Protein 2ERW (pdb70)

Solvent-accessible surface area: 3816 Å² total; per-residue (Å²): 149,49,49,68,28,171,216,104,133,65,25,0,7,1,61,61,50,113,15,17,30,10,54,51,57,11,61,21,5,19,108,87,158,41,126,60,8,137,77,80,73,120,23,86,6,141,154,87,122,102,33,44,238

Foldseek 3Di:
DLCPDDQQAFWFAKPVLAIDRHVSRQSVCCVPPDPPIDGDGTDGRDDPPPRHD

Nearest PDB structures (foldseek):
  2erw-assembly1_A  TM=1.019E+00  e=4.108E-12  Triatoma infestans
  2f3c-assembly1_I  TM=9.504E-01  e=1.912E-05  Triatoma infestans
  1tbr-assembly1_R  TM=8.744E-01  e=1.152E-05  Rhodnius prolixus
  2gkv-assembly2_B  TM=8.849E-01  e=2.788E-04  Meleagris gallopavo
  2arp-assembly1_F-2  TM=7.208E-01  e=4.976E-04  Rattus norvegicus

Radius of gyration: 10.63 Å; Cα contacts (8 Å, |Δi|>4): 99; chains: 1; bounding box: 16×22×33 Å

Secondary structure (DSSP, 8-state):
-TT--------EEETTS-EESSHHHHHHHHHHTSTT--EEEESSPP-TTTT--

InterPro domains:
  IPR002350 Kazal domain [PF00050] (7-48)
  IPR002350 Kazal domain [PF00050] (114-156)
  IPR002350 Kazal domain [PF00050] (171-214)
  IPR002350 Kazal domain [PF07648] (57-101)
  IPR002350 Kazal domain [PS00282] (174-197)
  IPR002350 Kazal domain [PS51465] (1-50)
  IPR002350 Kazal domain [PS51465] (53-103)
  IPR002350 Kazal domain [PS51465] (109-158)
  IPR002350 Kazal domain [PS51465] (166-216)
  IPR002350 Kazal domain [SM00280] (5-48)
  IPR002350 Kazal domain [SM00280] (58-101)
  IPR002350 Kazal domain [SM00280] (114-156)
  IPR002350 Kazal domain [SM00280] (171-214)
  IPR036058 Kazal domain superfamily [SSF100895] (4-50)
  IPR036058 Kazal domain superfamily [SSF100895] (55-101)
  IPR036058 Kazal domain superfamily [SSF100895] (113-156)
  IPR036058 Kazal domain superfamily [SSF100895] (168-214)
  IPR039932 Serine protease inhibitor Kazal-type 4-like [PTHR21179] (56-103)

Sequence (53 aa):
NPCACFRNYVPVCGSDGKTYGNPCMLNCAAQTKVPGLKLVHEGRCQRSNVEQF

Structure (mmCIF, N/CA/C/O backbone):
data_2ERW
#
_entry.id   2ERW
#
_cell.length_a   25.765
_cell.length_b   45.377
_cell.length_c   56.771
_cell.angle_alpha   90.00
_cell.angle_beta   90.00
_cell.angle_gamma   90.00
#
_symmetry.space_group_name_H-M   'P 21 21 21'
#
loop_
_entity.id
_entity.type
_entity.pdbx_description
1 polymer 'serine protease inhibitor infestin'
2 water water
#
loop_
_atom_site.group_PDB
_atom_site.id
_atom_site.type_symbol
_atom_site.label_atom_id
_atom_site.label_alt_id
_atom_site.label_comp_id
_atom_site.label_asym_id
_atom_site.label_entity_id
_atom_site.label_seq_id
_atom_site.pdbx_PDB_ins_code
_atom_site.Cartn_x
_atom_site.Cartn_y
_atom_site.Cartn_z
_atom_site.occupancy
_atom_site.B_iso_or_equiv
_atom_site.auth_seq_id
_atom_site.auth_comp_id
_atom_site.auth_asym_id
_atom_site.auth_atom_id
_atom_site.pdbx_PDB_model_num
ATOM 1 N N . ASN A 1 4 ? 9.425 12.677 8.126 0.50 29.13 4 ASN A N 1
ATOM 2 C CA . ASN A 1 4 ? 10.621 12.042 8.748 0.50 28.98 4 ASN A CA 1
ATOM 3 C C . ASN A 1 4 ? 10.405 11.799 10.240 0.50 28.84 4 ASN A C 1
ATOM 4 O O . ASN A 1 4 ? 10.083 12.722 10.993 0.50 28.81 4 ASN A O 1
ATOM 9 N N . PRO A 1 5 ? 10.593 10.546 10.675 0.50 28.70 5 PRO A N 1
ATOM 10 C CA . PRO A 1 5 ? 10.396 10.172 12.073 0.50 28.47 5 PRO A CA 1
ATOM 11 C C . PRO A 1 5 ? 11.524 10.662 12.971 0.50 28.07 5 PRO A C 1
ATOM 12 O O . PRO A 1 5 ? 11.347 10.758 14.192 0.50 28.04 5 PRO A O 1
ATOM 16 N N . CYS A 1 6 ? 12.667 10.971 12.363 0.75 27.68 6 CYS A N 1
ATOM 17 C CA . CYS A 1 6 ? 13.869 11.364 13.096 0.75 27.33 6 CYS A CA 1
ATOM 18 C C . CYS A 1 6 ? 14.164 12.852 13.014 0.75 26.18 6 CYS A C 1
ATOM 19 O O . CYS A 1 6 ? 15.186 13.334 13.499 0.75 26.59 6 CYS A O 1
ATOM 22 N N . ALA A 1 7 ? 13.230 13.567 12.417 1.00 25.10 7 ALA A N 1
ATOM 23 C CA . ALA A 1 7 ? 13.265 15.004 12.396 1.00 23.74 7 ALA A CA 1
ATOM 24 C C . ALA A 1 7 ? 12.637 15.418 13.705 1.00 21.96 7 ALA A C 1
ATOM 25 O O . ALA A 1 7 ? 11.423 15.545 13.796 1.00 22.38 7 ALA A O 1
ATOM 27 N N . CYS A 1 8 ? 13.459 15.572 14.732 1.00 20.27 8 CYS A N 1
ATOM 28 C CA . CYS A 1 8 ? 12.943 15.923 16.050 1.00 19.53 8 CYS A CA 1
ATOM 29 C C . CYS A 1 8 ? 13.755 17.026 16.634 1.00 19.24 8 CYS A C 1
ATOM 30 O O . CYS A 1 8 ? 14.952 17.136 16.377 1.00 20.54 8 CYS A O 1
ATOM 33 N N . PHE A 1 9 ? 13.100 17.852 17.434 1.00 18.26 9 PHE A N 1
ATOM 34 C CA . PHE A 1 9 ? 13.823 18.784 18.261 1.00 19.34 9 PHE A CA 1
ATOM 35 C C . PHE A 1 9 ? 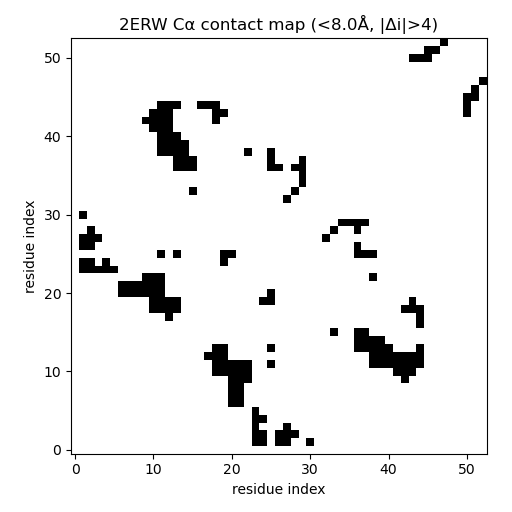14.275 18.068 19.501 1.00 19.65 9 PHE A C 1
ATOM 36 O O . PHE A 1 9 ? 13.882 16.949 19.744 1.00 20.14 9 PHE A O 1
ATOM 44 N N . ARG A 1 10 ? 15.130 18.725 20.271 1.00 21.20 10 ARG A N 1
ATOM 45 C CA . ARG A 1 10 ? 15.717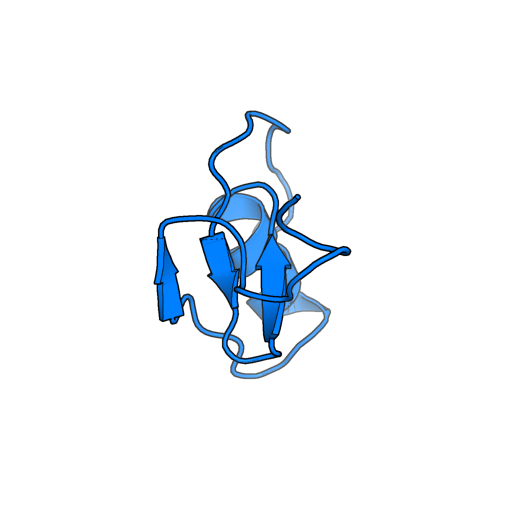 18.053 21.423 1.00 22.01 10 ARG A CA 1
ATOM 46 C C . ARG A 1 10 ? 15.006 18.356 22.721 1.00 22.29 10 ARG A C 1
ATOM 47 O O . ARG A 1 10 ? 15.439 17.908 23.766 1.00 22.72 10 ARG A O 1
ATOM 55 N N . ASN A 1 11 ? 13.903 19.095 22.660 1.00 21.82 11 ASN A N 1
ATOM 56 C CA . ASN A 1 11 ? 13.194 19.453 23.868 1.00 22.27 11 ASN A CA 1
ATOM 57 C C . ASN A 1 11 ? 13.009 18.246 24.749 1.00 22.06 11 ASN A C 1
ATOM 58 O O . ASN A 1 11 ? 12.581 17.184 24.295 1.00 22.97 11 ASN A O 1
ATOM 63 N N . TYR A 1 12 ? 13.272 18.427 26.023 1.00 21.64 12 TYR A N 1
ATOM 64 C CA . TYR A 1 12 ? 13.337 17.315 26.924 1.00 21.51 12 TYR A CA 1
ATOM 65 C C . TYR A 1 12 ? 11.975 16.996 27.474 1.00 21.93 12 TYR A C 1
ATOM 66 O O . TYR A 1 12 ? 11.423 17.731 28.295 1.00 22.58 12 TYR A O 1
ATOM 75 N N . VAL A 1 13 ? 11.436 15.889 26.975 1.00 20.58 13 VAL A N 1
ATOM 76 C CA . VAL A 1 13 ? 10.143 15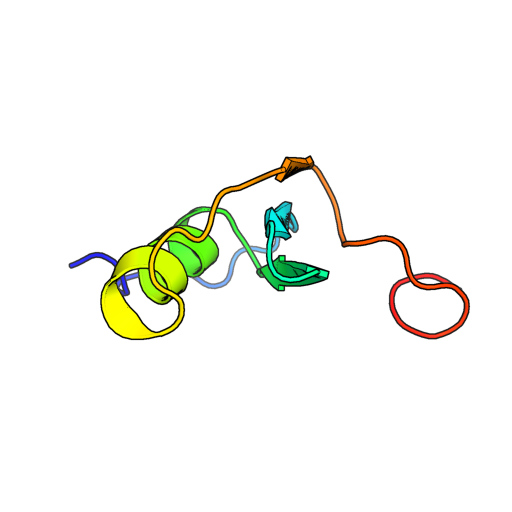.391 27.399 1.00 20.95 13 VAL A CA 1
ATOM 77 C C . VAL A 1 13 ? 10.362 13.903 27.531 1.00 21.45 13 VAL A C 1
ATOM 78 O O . VAL A 1 13 ? 9.987 13.119 26.660 1.00 21.96 13 VAL A O 1
ATOM 82 N N . PRO A 1 14 ? 11.052 13.498 28.591 1.00 21.81 14 PRO A N 1
ATOM 83 C CA . PRO A 1 14 ? 11.538 12.134 28.651 1.00 21.65 14 PRO A CA 1
ATOM 84 C C . PRO A 1 14 ? 10.445 11.098 28.762 1.00 23.78 14 PRO A C 1
ATOM 85 O O . PRO A 1 14 ? 9.445 11.293 29.418 1.00 22.01 14 PRO A O 1
ATOM 89 N N . VAL A 1 15 ? 10.600 10.077 27.940 1.00 21.65 15 VAL A N 1
ATOM 90 C CA . VAL A 1 15 ? 9.653 8.976 27.955 1.00 21.85 15 VAL A CA 1
ATOM 91 C C . VAL A 1 15 ? 10.429 7.693 27.940 1.00 21.31 15 VAL A C 1
ATOM 92 O O . VAL A 1 15 ? 11.566 7.649 27.491 1.00 21.83 15 VAL A O 1
ATOM 96 N N . CYS A 1 16 ? 9.796 6.650 28.431 1.00 21.18 16 CYS A N 1
ATOM 97 C CA . CYS A 1 16 ? 10.469 5.399 28.599 1.00 21.62 16 CYS A CA 1
ATOM 98 C C . CYS A 1 16 ? 9.972 4.443 27.567 1.00 21.30 16 CYS A C 1
ATOM 99 O O . CYS A 1 16 ? 8.774 4.206 27.464 1.00 21.34 16 CYS A O 1
ATOM 102 N N . GLY A 1 17 ? 10.899 3.886 26.804 1.00 21.01 17 GLY A N 1
ATOM 103 C CA . GLY A 1 17 ? 10.559 2.937 25.773 1.00 21.34 17 GLY A CA 1
ATOM 104 C C . GLY A 1 17 ? 10.440 1.522 26.296 1.00 21.64 17 GLY A C 1
ATOM 105 O O . GLY A 1 17 ? 10.968 1.163 27.351 1.00 22.06 17 GLY A O 1
ATOM 106 N N . SER A 1 18 ? 9.774 0.703 25.502 1.00 20.86 18 SER A N 1
ATOM 107 C CA . SER A 1 18 ? 9.600 -0.682 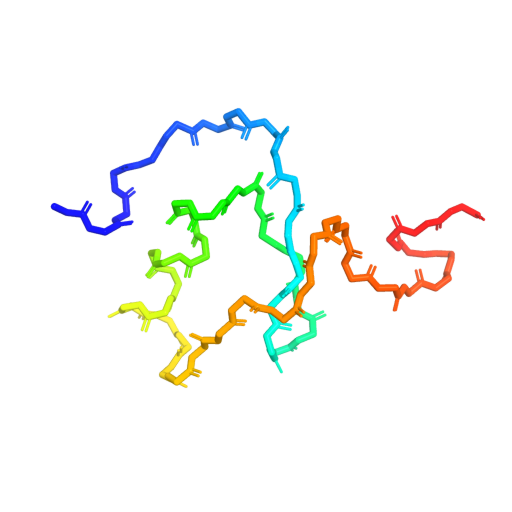25.838 1.00 21.18 18 SER A CA 1
ATOM 108 C C . SER A 1 18 ? 10.921 -1.437 25.801 1.00 21.67 18 SER A C 1
ATOM 109 O O . SER A 1 18 ? 10.997 -2.571 26.263 1.00 22.32 18 SER A O 1
ATOM 112 N N . ASP A 1 19 ? 11.952 -0.811 25.249 1.00 22.01 19 ASP A N 1
ATOM 113 C CA . ASP A 1 19 ? 13.290 -1.369 25.284 1.00 22.52 19 ASP A CA 1
ATOM 114 C C . ASP A 1 19 ? 14.023 -1.052 26.575 1.00 22.53 19 ASP A C 1
ATOM 115 O O . ASP A 1 19 ? 15.190 -1.431 26.747 1.00 23.11 19 ASP A O 1
ATOM 120 N N . GLY A 1 20 ? 13.351 -0.359 27.483 1.00 22.06 20 GLY A N 1
ATOM 121 C CA . GLY A 1 20 ? 13.990 0.022 28.722 1.00 22.81 20 GLY A CA 1
ATOM 122 C C . GLY A 1 20 ? 14.909 1.210 28.584 1.00 22.85 20 GLY A C 1
ATOM 123 O O . GLY A 1 20 ? 15.632 1.526 29.510 1.00 23.76 20 GLY A O 1
ATOM 124 N N . LYS A 1 21 ? 14.854 1.882 27.433 1.00 21.98 21 LYS A N 1
ATOM 125 C CA . LYS A 1 21 ? 15.683 3.051 27.189 1.00 22.34 21 LYS A CA 1
ATOM 126 C C . LYS A 1 21 ? 14.829 4.287 27.281 1.00 21.82 21 LYS A C 1
ATOM 127 O O . LYS A 1 21 ? 13.705 4.314 26.799 1.00 21.76 21 LYS A O 1
ATOM 134 N N . THR A 1 22 ? 15.370 5.325 27.895 1.00 21.23 22 THR A N 1
ATOM 135 C CA . THR A 1 22 ? 14.726 6.604 27.899 1.00 21.49 22 THR A CA 1
ATOM 136 C C . THR A 1 22 ? 14.969 7.292 26.590 1.00 21.09 22 THR A C 1
ATOM 137 O O . THR A 1 22 ? 16.035 7.267 26.050 1.00 21.50 22 THR A O 1
ATOM 141 N N . TYR A 1 23 ? 13.915 7.899 26.079 1.00 21.19 23 TYR A N 1
ATOM 142 C CA . TYR A 1 23 ? 14.031 8.735 24.899 1.00 20.87 23 TYR A CA 1
ATOM 143 C C . TYR A 1 23 ? 13.791 10.167 25.291 1.00 20.84 23 TYR A C 1
ATOM 144 O O . TYR A 1 23 ? 12.979 10.457 26.172 1.00 21.65 23 TYR A O 1
ATOM 153 N N . GLY A 1 24 ? 14.487 11.057 24.614 1.00 20.66 24 GLY A N 1
ATOM 154 C CA . GLY A 1 24 ? 14.492 12.428 25.027 1.00 21.54 24 GLY A CA 1
ATOM 155 C C . GLY A 1 24 ? 13.184 13.115 24.817 1.00 21.02 24 GLY A C 1
ATOM 156 O O . GLY A 1 24 ? 12.937 14.133 25.438 1.00 22.70 24 GLY A O 1
ATOM 157 N N . ASN A 1 25 ? 12.369 12.594 23.915 1.00 20.70 25 ASN A N 1
ATOM 158 C CA . ASN A 1 25 ? 11.009 13.038 23.755 1.00 20.71 25 ASN A CA 1
ATOM 159 C C . ASN A 1 25 ? 10.328 12.006 22.902 1.00 20.01 25 ASN A C 1
ATOM 160 O O . ASN A 1 25 ? 10.964 11.099 22.384 1.00 20.33 25 ASN A O 1
ATOM 165 N N . PRO A 1 26 ? 9.010 12.071 22.828 1.00 20.07 26 PRO A N 1
ATOM 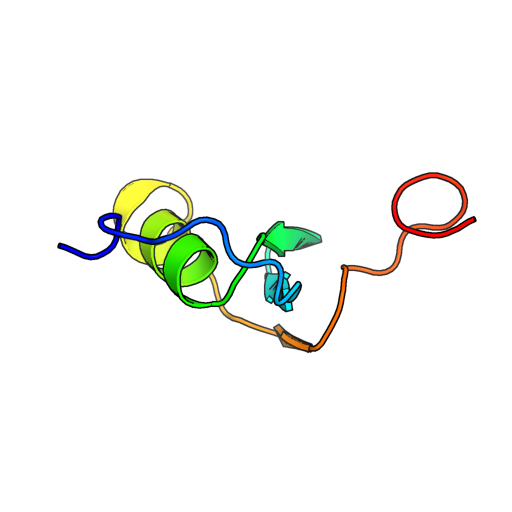166 C CA . PRO A 1 26 ? 8.323 11.085 22.032 1.00 20.17 26 PRO A CA 1
ATOM 167 C C . PRO A 1 26 ? 8.716 11.072 20.577 1.00 19.74 26 PRO A C 1
ATOM 168 O O . PRO A 1 26 ? 8.718 10.025 19.960 1.00 20.38 26 PRO A O 1
ATOM 172 N N . CYS A 1 27 ? 9.041 12.233 20.023 1.00 20.16 27 CYS A N 1
ATOM 173 C CA . CYS A 1 27 ? 9.475 12.242 18.651 1.00 20.35 27 CYS A CA 1
ATOM 174 C C . CYS A 1 27 ? 10.702 11.365 18.502 1.00 20.39 27 CYS A C 1
ATOM 175 O O . CYS A 1 27 ? 10.798 10.562 17.587 1.00 20.45 27 CYS A O 1
ATOM 178 N N . MET A 1 28 ? 11.639 11.501 19.428 1.00 20.04 28 MET A N 1
ATOM 179 C CA . MET A 1 28 ? 12.838 10.697 19.341 1.00 20.54 28 MET A CA 1
ATOM 180 C C . MET A 1 28 ? 12.557 9.237 19.567 1.00 20.27 28 MET A C 1
ATOM 181 O O . MET A 1 28 ? 13.201 8.408 18.969 1.00 20.87 28 MET A O 1
ATOM 190 N N . LEU A 1 29 ? 11.590 8.912 20.410 1.00 20.51 29 LEU A N 1
ATOM 191 C CA . LEU A 1 29 ? 11.222 7.512 20.544 1.00 20.70 29 LEU A CA 1
ATOM 192 C C . LEU A 1 29 ? 10.692 7.005 19.227 1.00 21.69 29 LEU A C 1
ATOM 193 O O . LEU A 1 29 ? 11.048 5.913 18.790 1.00 21.75 29 LEU A O 1
ATOM 198 N N . ASN A 1 30 ? 9.845 7.793 18.580 1.00 21.41 30 ASN A N 1
ATOM 199 C CA . ASN A 1 30 ? 9.323 7.336 17.317 1.00 22.47 30 ASN A CA 1
ATOM 200 C C . ASN A 1 30 ? 10.414 7.169 16.290 1.00 23.04 30 ASN A C 1
ATOM 201 O O . ASN A 1 30 ? 10.410 6.230 15.496 1.00 22.92 30 ASN A O 1
ATOM 206 N N . CYS A 1 31 ? 11.364 8.082 16.292 1.00 23.19 31 CYS A N 1
ATOM 207 C CA . CYS A 1 31 ? 12.489 7.938 15.397 1.00 23.10 31 CYS A CA 1
ATOM 208 C C . CYS A 1 31 ? 13.137 6.588 15.622 1.00 22.88 31 CYS A C 1
ATOM 209 O O . CYS A 1 31 ? 13.402 5.856 14.677 1.00 22.07 31 CYS A O 1
ATOM 213 N N . ALA A 1 32 ? 13.387 6.249 16.881 1.00 21.92 32 ALA A N 1
ATOM 214 C CA . ALA A 1 32 ? 14.025 4.977 17.177 1.00 22.18 32 ALA A CA 1
ATOM 215 C C . ALA A 1 32 ? 13.124 3.816 16.771 1.00 22.03 32 ALA A C 1
ATOM 216 O O . ALA A 1 32 ? 13.605 2.799 16.289 1.00 21.37 32 ALA A O 1
ATOM 218 N N . ALA A 1 33 ? 11.814 3.993 16.948 1.00 21.71 33 ALA A N 1
ATOM 219 C CA . ALA A 1 33 ? 10.847 2.939 16.618 1.00 22.00 33 ALA A CA 1
ATOM 220 C C . ALA A 1 33 ? 10.876 2.660 15.139 1.00 22.60 33 ALA A C 1
ATOM 221 O O . ALA A 1 33 ? 10.617 1.546 14.710 1.00 21.84 33 ALA A O 1
ATOM 223 N N . GLN A 1 34 ? 11.186 3.679 14.358 1.00 22.80 34 GLN A N 1
ATOM 224 C CA . GLN A 1 34 ? 11.128 3.535 12.909 1.00 23.69 34 GLN A CA 1
ATOM 225 C C . GLN A 1 34 ? 12.452 3.120 12.318 1.00 23.57 34 GLN A C 1
ATOM 226 O O . GLN A 1 34 ? 12.492 2.637 11.186 1.00 23.47 34 GLN A O 1
ATOM 232 N N . THR A 1 35 ? 13.539 3.297 13.063 1.00 23.89 35 THR A N 1
ATOM 233 C CA . THR A 1 35 ? 14.871 3.152 12.472 1.00 24.04 35 THR A CA 1
ATOM 234 C C . THR A 1 35 ? 15.826 2.271 13.263 1.00 23.64 35 THR A C 1
ATOM 235 O O . THR A 1 35 ? 16.782 1.740 12.710 1.00 24.14 35 THR A O 1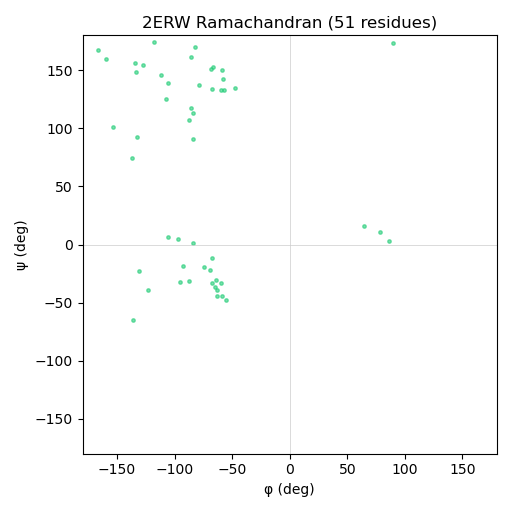
ATOM 239 N N . LYS A 1 36 ? 15.573 2.116 14.559 1.00 22.99 36 LYS A N 1
ATOM 240 C CA . LYS A 1 36 ? 16.524 1.413 15.404 1.00 23.10 36 LYS A CA 1
ATOM 241 C C . LYS A 1 36 ? 15.969 0.217 16.141 1.00 22.14 36 LYS A C 1
ATOM 242 O O . LYS A 1 36 ? 16.654 -0.776 16.309 1.00 23.34 36 LYS A O 1
ATOM 248 N N . VAL A 1 37 ? 14.737 0.338 16.618 1.00 21.52 37 VAL A N 1
ATOM 249 C CA . VAL A 1 37 ? 14.193 -0.665 17.528 1.00 2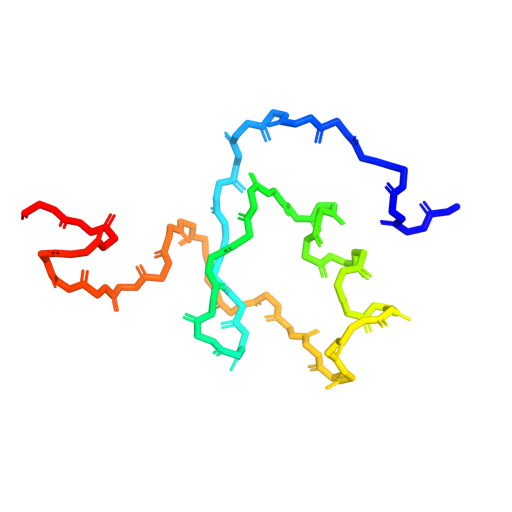0.96 37 VAL A CA 1
ATOM 250 C C . VAL A 1 37 ? 12.815 -1.049 17.049 1.00 19.19 37 VAL A C 1
ATOM 251 O O . VAL A 1 37 ? 11.833 -0.399 17.395 1.00 19.02 37 VAL A O 1
ATOM 255 N N . PRO A 1 38 ? 12.727 -2.098 16.236 1.00 18.23 38 PRO A N 1
ATOM 256 C CA . PRO A 1 38 ? 11.413 -2.504 15.776 1.00 18.90 38 PRO A CA 1
ATOM 257 C C . PRO A 1 38 ? 10.496 -2.805 16.936 1.00 19.51 38 PRO A C 1
ATOM 258 O O . PRO A 1 38 ? 10.887 -3.492 17.883 1.00 20.61 38 PRO A O 1
ATOM 262 N N . GLY A 1 39 ? 9.291 -2.261 16.868 1.00 19.94 39 GLY A N 1
ATOM 263 C CA . GLY A 1 39 ? 8.261 -2.589 17.843 1.00 20.17 39 GLY A CA 1
ATOM 264 C C . GLY A 1 39 ? 8.362 -1.709 19.064 1.00 20.86 39 GLY A C 1
ATOM 265 O O . GLY A 1 39 ? 7.612 -1.874 20.009 1.00 21.41 39 GLY A O 1
ATOM 266 N N . LEU A 1 40 ? 9.291 -0.762 19.056 1.00 19.66 40 LEU A N 1
ATOM 267 C CA . LEU A 1 40 ? 9.472 0.088 20.209 1.00 20.32 40 LEU A CA 1
ATOM 268 C C . LEU A 1 40 ? 8.197 0.835 20.509 1.00 20.79 40 LEU A C 1
ATOM 269 O O . LEU A 1 40 ? 7.604 1.436 19.623 1.00 21.33 40 LEU A O 1
ATOM 274 N N . LYS A 1 41 ? 7.813 0.827 21.782 1.00 21.06 41 LYS A N 1
ATOM 275 C CA . LYS A 1 41 ? 6.624 1.535 22.216 1.00 21.61 41 LYS A CA 1
ATOM 276 C C . LYS A 1 41 ? 6.962 2.429 23.366 1.00 21.56 41 LYS A C 1
ATOM 277 O O . LYS A 1 41 ? 7.877 2.180 24.126 1.00 21.45 41 LYS A O 1
ATOM 283 N N . LEU A 1 42 ? 6.170 3.475 23.505 1.00 21.35 42 LEU A N 1
ATOM 284 C CA . LEU A 1 42 ? 6.292 4.377 24.621 1.00 21.27 42 LEU A CA 1
ATOM 285 C C . LEU A 1 42 ? 5.518 3.749 25.754 1.00 21.45 42 LEU A C 1
ATOM 286 O O . LEU A 1 42 ? 4.291 3.610 25.677 1.00 22.25 42 LEU A O 1
ATOM 291 N N . VAL A 1 43 ? 6.224 3.335 26.794 1.00 21.72 43 VAL A N 1
ATOM 292 C CA . VAL A 1 43 ? 5.557 2.621 27.871 1.00 22.16 43 VAL A CA 1
ATOM 293 C C . VAL A 1 43 ? 5.128 3.483 29.033 1.00 21.28 43 VAL A C 1
ATOM 294 O O . VAL A 1 43 ? 4.109 3.209 29.662 1.00 21.22 43 VAL A O 1
ATOM 300 N N . HIS A 1 44 ? 5.884 4.530 29.323 1.00 21.24 44 HIS A N 1
ATOM 301 C CA . HIS A 1 44 ? 5.408 5.472 30.304 1.00 20.96 44 HIS A CA 1
ATOM 302 C C . HIS A 1 44 ? 6.100 6.782 30.152 1.00 20.94 44 HIS A C 1
ATOM 303 O O . HIS A 1 44 ? 7.169 6.866 29.570 1.00 21.03 44 HIS A O 1
ATOM 310 N N . GLU A 1 45 ? 5.470 7.808 30.680 1.00 20.67 45 GLU A N 1
ATOM 311 C CA . GLU A 1 45 ? 6.034 9.103 30.709 1.00 20.61 45 GLU A CA 1
ATOM 312 C C . GLU A 1 45 ? 7.211 9.117 31.655 1.00 21.19 45 GLU A C 1
ATOM 313 O O . GLU A 1 45 ? 7.227 8.391 32.645 1.00 21.19 45 GLU A O 1
ATOM 319 N N . GLY A 1 46 ? 8.161 9.978 31.369 1.00 20.84 46 GLY A N 1
ATOM 320 C CA . GLY A 1 46 ? 9.301 10.144 32.253 1.00 21.17 46 GLY A CA 1
ATOM 321 C C . GLY A 1 46 ? 10.404 9.200 31.879 1.00 22.05 46 GLY A C 1
ATOM 322 O O . GLY A 1 46 ? 10.251 8.330 31.033 1.00 22.12 46 GLY A O 1
ATOM 323 N N . ARG A 1 47 ? 11.539 9.365 32.535 1.00 21.79 47 ARG A N 1
ATOM 324 C CA . ARG A 1 47 ? 12.634 8.466 32.255 1.00 21.43 47 ARG A CA 1
ATOM 325 C C . ARG A 1 47 ? 12.319 7.057 32.689 1.00 22.10 47 ARG A C 1
ATOM 326 O O . ARG A 1 47 ? 11.566 6.840 33.636 1.00 22.02 47 ARG A O 1
ATOM 334 N N . CYS A 1 48 ? 12.939 6.090 32.018 1.00 21.86 48 CYS A N 1
ATOM 335 C CA . CYS A 1 48 ? 12.876 4.748 32.526 1.00 22.35 48 CYS A CA 1
ATOM 336 C C . CYS A 1 48 ? 13.455 4.735 33.910 1.00 22.96 48 CYS A C 1
ATOM 337 O O . CYS A 1 48 ? 14.316 5.532 34.245 1.00 22.18 48 CYS A O 1
ATOM 340 N N . GLN A 1 49 ? 12.945 3.827 34.723 1.00 23.38 49 GLN A N 1
ATOM 341 C CA . GLN A 1 49 ? 13.387 3.726 36.092 1.00 24.53 49 GLN A CA 1
ATOM 342 C C . GLN A 1 49 ? 14.619 2.846 36.153 1.00 24.18 49 GLN A C 1
ATOM 343 O O . GLN A 1 49 ? 14.593 1.669 35.799 1.00 24.67 49 GLN A O 1
ATOM 349 N N . ARG A 1 50 ? 15.725 3.439 36.597 1.00 23.18 50 ARG A N 1
ATOM 350 C CA . ARG A 1 50 ? 16.945 2.713 36.833 1.00 23.13 50 ARG A CA 1
ATOM 351 C C . ARG A 1 50 ? 17.694 3.480 37.893 1.00 22.08 50 ARG A C 1
ATOM 352 O O . ARG A 1 50 ? 18.296 4.520 37.641 1.00 20.80 50 ARG A O 1
ATOM 366 N N . SER A 1 51 ? 17.616 2.980 39.109 1.00 20.48 51 SER A N 1
ATOM 367 C CA . SER A 1 51 ? 18.193 3.681 40.220 1.00 20.47 51 SER A CA 1
ATOM 368 C C . SER A 1 51 ? 19.675 3.910 39.985 1.00 19.39 51 SER A C 1
ATOM 369 O O . SER A 1 51 ? 20.377 3.054 39.444 1.00 19.93 51 SER A O 1
ATOM 373 N N . ASN A 1 52 ? 20.136 5.075 40.416 1.00 18.58 52 ASN A N 1
ATOM 374 C CA . ASN A 1 52 ? 21.542 5.427 40.378 1.00 18.01 52 ASN A CA 1
ATOM 375 C C . ASN A 1 52 ? 22.075 5.509 38.953 1.00 17.03 52 ASN A C 1
ATOM 376 O O . ASN A 1 52 ? 23.287 5.535 38.755 1.00 17.14 52 ASN A O 1
ATOM 381 N N . VAL A 1 53 ? 21.176 5.580 37.985 1.00 17.25 53 VAL A N 1
ATOM 382 C CA . VAL A 1 53 ? 21.561 5.779 36.599 1.00 18.10 53 VAL A CA 1
ATOM 383 C C . VAL A 1 53 ? 20.636 6.808 36.015 1.00 18.33 53 VAL A C 1
ATOM 384 O O . VAL A 1 53 ? 21.049 7.903 35.669 1.00 18.52 53 VAL A O 1
ATOM 388 N N . GLU A 1 54 ? 19.355 6.477 35.920 1.00 17.42 54 GLU A N 1
ATOM 389 C CA . GLU A 1 54 ? 18.373 7.366 35.329 1.00 18.92 54 GLU A CA 1
ATOM 390 C C . GLU A 1 54 ? 17.818 8.313 36.364 1.00 20.30 54 GLU A C 1
ATOM 391 O O . GLU A 1 54 ? 17.367 9.411 36.014 1.00 21.09 54 GLU A O 1
ATOM 401 N N . GLN A 1 55 ? 17.762 7.834 37.600 1.00 21.57 55 GLN A N 1
ATOM 402 C CA . GLN A 1 55 ? 17.373 8.628 38.770 1.00 23.20 55 GLN A CA 1
ATOM 403 C C . GLN A 1 55 ? 18.532 8.680 39.720 1.00 24.26 55 GLN A C 1
ATOM 404 O O . GLN A 1 55 ? 19.526 7.983 39.552 1.00 22.80 55 GLN A O 1
ATOM 410 N N . PHE A 1 56 ? 18.374 9.470 40.776 0.50 25.10 56 PHE A N 1
ATOM 411 C CA . PHE A 1 56 ? 19.463 9.737 41.700 0.50 26.48 56 PHE A CA 1
ATOM 412 C C . PHE A 1 56 ? 19.271 8.955 42.990 0.50 27.14 56 PHE A C 1
ATOM 413 O O . PHE A 1 56 ? 18.148 8.701 43.417 0.50 27.76 56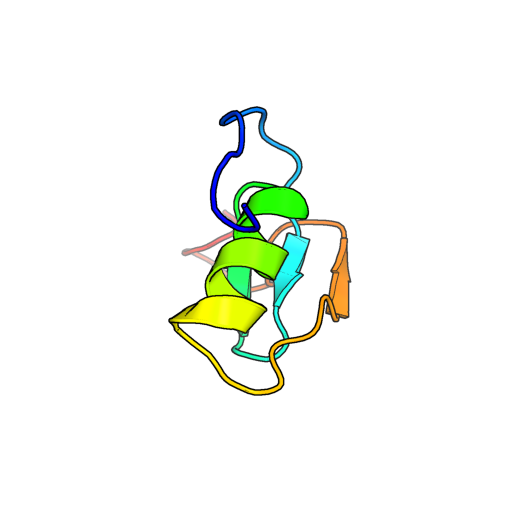 PHE A O 1
#

CATH classification: 3.30.60.30

B-factor: mean 24.05, std 5.49, range [11.63, 44.31]

Organism: Triatoma infestans (NCBI:txid30076)